Protein AF-A0A8B7IYD5-F1 (afdb_monomer)

Sequence (127 aa):
MFTELQQMRQQLPDMEFGRRMAVERELEKVDAVRLINIVFDETGHFVLYGTMLGIKVINVETNRCIRILGKQENIRVMQLALFQGVAKKHRAAITIEMKASENPVLQNIQPDPTVICTAFKKNRFYM

Nearest PDB structures (foldseek):
  9fmd-assembly1_w  TM=9.700E-01  e=1.089E-12  Homo sapiens
  7ajt-assembly1_UQ  TM=5.676E-01  e=4.172E-01  Saccharomyces cerevisiae S288C
  8j6s-assembly1_L  TM=6.934E-01  e=2.694E+00  Homo sapiens
  6rte-assembly1_A  TM=4.002E-01  e=6.861E-01  Pseudomonas aeruginosa
  6s6z-assembly1_A  TM=4.586E-01  e=9.341E+00  Thermotoga maritima MSB8

Radius of gyration: 18.61 Å; Cα contacts (8 Å, |Δi|>4): 183; chains: 1; bounding box: 39×29×56 Å

Solvent-accessible surface area (backbone atoms only — not comparable to full-atom values): 7608 Å² total; per-residue (Å²): 108,71,68,57,48,39,71,79,46,75,79,58,61,67,72,57,44,51,53,42,52,50,52,52,53,53,37,56,73,70,60,49,62,82,64,46,52,73,44,66,47,98,84,60,52,34,40,38,38,52,37,77,64,16,35,38,34,29,33,63,87,78,73,40,76,79,46,61,46,56,53,90,47,97,46,43,45,32,43,70,46,77,45,70,52,57,84,67,78,69,97,59,89,78,51,73,68,59,72,73,43,93,48,78,85,52,64,84,56,51,60,61,72,41,56,36,34,34,32,68,98,45,101,54,74,49,109

pLDDT: mean 89.31, std 10.64, range [57.84, 98.06]

Foldseek 3Di:
DVVVVCVVPNLDPPVLVVVLVVVVVVCVVVVLQVQADKDADPVNQWIWGWDSQAIFIAGPVVRDGPDHPCNVPRFGWGYKDKFFAFPDDDPDDQDPVNVVDPDPVCVNRHGDIDMWTDGDPDPDIDD

Secondary structure (DSSP, 8-state):
-HHHHHHHS--S-HHHHHHHHHHHHHHHHTT-GGG--EEE-TTSSEEEEEETTEEEEEETTTTEEEEEETTTS---EEEEEEE-S-SS--SSPPPHHHHHS--GGGGGG----EEEEEETT-S-EE-

Mean predicted aligned error: 6.55 Å

Structure (mmCIF, N/CA/C/O backbone):
data_AF-A0A8B7IYD5-F1
#
_entry.id   AF-A0A8B7IYD5-F1
#
loop_
_atom_site.group_PDB
_atom_site.id
_atom_site.type_symbol
_atom_site.label_atom_id
_atom_site.label_alt_id
_atom_site.label_comp_id
_atom_site.label_asym_id
_atom_site.label_entity_id
_atom_site.label_seq_id
_atom_site.pdbx_PDB_ins_code
_atom_site.Cartn_x
_atom_site.Cartn_y
_atom_site.Cartn_z
_atom_site.occupancy
_atom_site.B_iso_or_equiv
_atom_site.auth_seq_id
_atom_site.auth_comp_id
_atom_site.auth_asym_id
_atom_site.auth_atom_id
_atom_site.pdbx_PDB_model_num
ATOM 1 N N . MET A 1 1 ? 1.447 -4.165 -18.361 1.00 71.44 1 MET A N 1
ATOM 2 C CA . MET A 1 1 ? 0.575 -3.681 -17.266 1.00 71.44 1 MET A CA 1
ATOM 3 C C . MET A 1 1 ? 0.881 -2.254 -16.789 1.00 71.44 1 MET A C 1
ATOM 5 O O . MET A 1 1 ? 0.111 -1.365 -17.118 1.00 71.44 1 MET A O 1
ATOM 9 N N . PHE A 1 2 ? 1.966 -1.964 -16.048 1.00 86.00 2 PHE A N 1
ATOM 10 C CA . PHE A 1 2 ? 2.211 -0.585 -15.560 1.00 86.00 2 PHE A CA 1
ATOM 11 C C . PHE A 1 2 ? 2.574 0.410 -16.669 1.00 86.00 2 PHE A C 1
ATOM 13 O O . PHE A 1 2 ? 2.132 1.555 -16.631 1.00 86.00 2 PHE A O 1
ATOM 20 N N . THR A 1 3 ? 3.336 -0.024 -17.674 1.00 89.62 3 THR A N 1
ATOM 21 C CA . THR A 1 3 ? 3.666 0.804 -18.843 1.00 89.62 3 THR A CA 1
ATOM 22 C C . THR A 1 3 ? 2.422 1.157 -19.659 1.00 89.62 3 THR A C 1
ATOM 24 O O . THR A 1 3 ? 2.256 2.310 -20.034 1.00 89.62 3 THR A O 1
ATOM 27 N N . GLU A 1 4 ? 1.512 0.202 -19.868 1.00 91.19 4 GLU A N 1
ATOM 28 C CA . GLU A 1 4 ? 0.226 0.442 -20.547 1.00 91.19 4 GLU A CA 1
ATOM 29 C C . GLU A 1 4 ? -0.641 1.416 -19.745 1.00 91.19 4 GLU A C 1
ATOM 31 O O . GLU A 1 4 ? -1.176 2.369 -20.300 1.00 91.19 4 GLU A O 1
ATOM 36 N N . LEU A 1 5 ? -0.725 1.230 -18.421 1.00 90.06 5 LEU A N 1
ATOM 37 C CA . LEU A 1 5 ? -1.444 2.140 -17.528 1.00 90.06 5 LEU A CA 1
ATOM 38 C C . LEU A 1 5 ? -0.901 3.576 -17.639 1.00 90.06 5 LEU A C 1
ATOM 40 O O . LEU A 1 5 ? -1.689 4.512 -17.736 1.00 90.06 5 LEU A O 1
ATOM 44 N N . GLN A 1 6 ? 0.426 3.739 -17.650 1.00 91.75 6 GLN A N 1
ATOM 45 C CA . GLN A 1 6 ? 1.097 5.032 -17.812 1.00 91.75 6 GLN A CA 1
ATOM 46 C C . GLN A 1 6 ? 0.818 5.660 -19.188 1.00 91.75 6 GLN A C 1
ATOM 48 O O . GLN A 1 6 ? 0.616 6.869 -19.259 1.00 91.75 6 GLN A O 1
ATOM 53 N N . GLN A 1 7 ? 0.772 4.857 -20.257 1.00 91.25 7 GLN A N 1
ATOM 54 C CA . GLN A 1 7 ? 0.460 5.315 -21.617 1.00 91.25 7 GLN A CA 1
ATOM 55 C C . GLN A 1 7 ? -1.007 5.735 -21.775 1.00 91.25 7 GLN A C 1
ATOM 57 O O . GLN A 1 7 ? -1.283 6.756 -22.395 1.00 91.25 7 GLN A O 1
ATOM 62 N N . MET A 1 8 ? -1.948 4.977 -21.201 1.00 93.25 8 MET A N 1
ATOM 63 C CA . MET A 1 8 ? -3.377 5.313 -21.242 1.00 93.25 8 MET A CA 1
ATOM 64 C C . MET A 1 8 ? -3.687 6.571 -20.432 1.00 93.25 8 MET A C 1
ATOM 66 O O . MET A 1 8 ? -4.506 7.397 -20.833 1.00 93.25 8 MET A O 1
ATOM 70 N N . ARG A 1 9 ? -3.065 6.699 -19.256 1.00 91.69 9 ARG A N 1
ATOM 71 C CA . ARG A 1 9 ? -3.217 7.855 -18.381 1.00 91.69 9 ARG A CA 1
ATOM 72 C C . ARG A 1 9 ? -1.964 8.024 -17.545 1.00 91.69 9 ARG A C 1
ATOM 74 O O . ARG A 1 9 ? -1.683 7.191 -16.684 1.00 91.69 9 ARG A O 1
ATOM 81 N N . GLN A 1 10 ? -1.292 9.156 -17.720 1.00 92.12 10 GLN A N 1
ATOM 82 C CA . GLN A 1 10 ? -0.096 9.483 -16.956 1.00 92.12 10 GLN A CA 1
ATOM 83 C C . GLN A 1 10 ? -0.375 9.388 -15.447 1.00 92.12 10 GLN A C 1
ATOM 85 O O . GLN A 1 10 ? -1.225 10.099 -14.903 1.00 92.12 10 GLN A O 1
ATOM 90 N N . GLN A 1 11 ? 0.313 8.466 -14.769 1.00 92.38 11 GLN A N 1
ATOM 91 C CA . GLN A 1 11 ? 0.156 8.246 -13.331 1.00 92.38 11 GLN A CA 1
ATOM 92 C C . GLN A 1 11 ? 1.169 9.041 -12.521 1.00 92.38 11 GLN A C 1
ATOM 94 O O . GLN A 1 11 ? 0.831 9.519 -11.435 1.00 92.38 11 GLN A O 1
ATOM 99 N N . LEU A 1 12 ? 2.390 9.135 -13.047 1.00 93.75 12 LEU A N 1
ATOM 100 C CA . LEU A 1 12 ? 3.544 9.828 -12.484 1.00 93.75 12 LEU A CA 1
ATOM 101 C C . LEU A 1 12 ? 4.294 10.558 -13.611 1.00 93.75 12 LEU A C 1
ATOM 103 O O . LEU A 1 12 ? 4.160 10.159 -14.769 1.00 93.75 12 LEU A O 1
ATOM 107 N N . PRO A 1 13 ? 5.113 11.575 -13.305 1.00 95.00 13 PRO A N 1
ATOM 108 C CA . PRO A 1 13 ? 6.058 12.130 -14.271 1.00 95.00 13 PRO A CA 1
ATOM 109 C C . PRO A 1 13 ? 7.002 11.043 -14.806 1.00 95.00 13 PRO A C 1
ATOM 111 O O . PRO A 1 13 ? 7.430 10.169 -14.051 1.00 95.00 13 PRO A O 1
ATOM 114 N N . ASP A 1 14 ? 7.371 11.102 -16.086 1.00 94.38 14 ASP A N 1
ATOM 115 C CA . ASP A 1 14 ? 8.057 9.987 -16.762 1.00 94.38 14 ASP A CA 1
ATOM 116 C C . ASP A 1 14 ? 9.406 9.620 -16.131 1.00 94.38 14 ASP A C 1
ATOM 118 O O . ASP A 1 14 ? 9.734 8.440 -15.991 1.00 94.38 14 ASP A O 1
ATOM 122 N N . MET A 1 15 ? 10.165 10.617 -15.665 1.00 94.44 15 MET A N 1
ATOM 123 C CA . MET A 1 15 ? 11.418 10.374 -14.942 1.00 94.44 15 MET A CA 1
ATOM 124 C C . MET A 1 15 ? 11.197 9.602 -13.640 1.00 94.44 15 MET A C 1
ATOM 126 O O . MET A 1 15 ? 11.967 8.700 -13.307 1.00 94.44 15 MET A O 1
ATOM 130 N N . GLU A 1 16 ? 10.155 9.949 -12.887 1.00 94.44 16 GLU A N 1
ATOM 131 C CA . GLU A 1 16 ? 9.839 9.266 -11.639 1.00 94.44 16 GLU A CA 1
ATOM 132 C C . GLU A 1 16 ? 9.295 7.862 -11.903 1.00 94.44 16 GLU A C 1
ATOM 134 O O . GLU A 1 16 ? 9.731 6.906 -11.263 1.00 94.44 16 GLU A O 1
ATOM 139 N N . PHE A 1 17 ? 8.418 7.716 -12.899 1.00 95.31 17 PHE A N 1
ATOM 140 C CA . PHE A 1 17 ? 7.917 6.420 -13.338 1.00 95.31 17 PHE A CA 1
ATOM 141 C C . PHE A 1 17 ? 9.065 5.476 -13.721 1.00 95.31 17 PHE A C 1
ATOM 143 O O . PHE A 1 17 ? 9.121 4.348 -13.233 1.00 95.31 17 PHE A O 1
ATOM 150 N N . GLY A 1 18 ? 10.028 5.953 -14.520 1.00 95.31 18 GLY A N 1
ATOM 151 C CA . GLY A 1 18 ? 11.211 5.186 -14.909 1.00 95.31 18 GLY A CA 1
ATOM 152 C C . GLY A 1 18 ? 12.052 4.735 -13.711 1.00 95.31 18 GLY A C 1
ATOM 153 O O . GLY A 1 18 ? 12.454 3.573 -13.644 1.00 95.31 18 GLY A O 1
ATOM 154 N N . ARG A 1 19 ? 12.252 5.616 -12.719 1.00 95.19 19 ARG A N 1
ATOM 155 C CA . ARG A 1 19 ? 12.945 5.264 -11.467 1.00 95.19 19 ARG A CA 1
ATOM 156 C C . ARG A 1 19 ? 12.204 4.175 -10.693 1.00 95.19 19 ARG A C 1
ATOM 158 O O . ARG A 1 19 ? 12.831 3.208 -10.271 1.00 95.19 19 ARG A O 1
ATOM 165 N N . ARG A 1 20 ? 10.883 4.291 -10.532 1.00 95.44 20 ARG A N 1
ATOM 166 C CA . ARG A 1 20 ? 10.087 3.286 -9.805 1.00 95.44 20 ARG A CA 1
ATOM 167 C C . ARG A 1 20 ? 10.017 1.948 -10.549 1.00 95.44 20 ARG A C 1
ATOM 169 O O . ARG A 1 20 ? 10.106 0.905 -9.913 1.00 95.44 20 ARG A O 1
ATOM 176 N N . MET A 1 21 ? 9.957 1.965 -11.881 1.00 95.19 21 MET A N 1
ATOM 177 C CA . MET A 1 21 ? 10.044 0.754 -12.708 1.00 95.19 21 MET A CA 1
ATOM 178 C C . MET A 1 21 ? 11.397 0.048 -12.583 1.00 95.19 21 MET A C 1
ATOM 180 O O . MET A 1 21 ? 11.448 -1.180 -12.588 1.00 95.19 21 MET A O 1
ATOM 184 N N . ALA A 1 22 ? 12.498 0.797 -12.468 1.00 95.38 22 ALA A N 1
ATOM 185 C CA . ALA A 1 22 ? 13.811 0.205 -12.224 1.00 95.38 22 ALA A CA 1
ATOM 186 C C . ALA A 1 22 ? 13.855 -0.514 -10.866 1.00 95.38 22 ALA A C 1
ATOM 188 O O . ALA A 1 22 ? 14.344 -1.638 -10.790 1.00 95.38 22 ALA A O 1
ATOM 189 N N . VAL A 1 23 ? 13.270 0.089 -9.823 1.00 95.94 23 VAL A N 1
ATOM 190 C CA . VAL A 1 23 ? 13.139 -0.543 -8.501 1.00 95.94 23 VAL A CA 1
ATOM 191 C C . VAL A 1 23 ? 12.299 -1.822 -8.567 1.00 95.94 23 VAL A C 1
ATOM 193 O O . VAL A 1 23 ? 12.684 -2.813 -7.955 1.00 95.94 23 VAL A O 1
ATOM 196 N N . GLU A 1 24 ? 11.204 -1.840 -9.335 1.00 94.88 24 GLU A N 1
ATOM 197 C CA . GLU A 1 24 ? 10.376 -3.047 -9.501 1.00 94.88 24 GLU A CA 1
ATOM 198 C C . GLU A 1 24 ? 11.171 -4.199 -10.138 1.00 94.88 24 GLU A C 1
ATOM 200 O O . GLU A 1 24 ? 11.137 -5.325 -9.651 1.00 94.88 24 GLU A O 1
ATOM 205 N N . ARG A 1 25 ? 11.988 -3.906 -11.159 1.00 94.94 25 ARG A N 1
ATOM 206 C CA . ARG A 1 25 ? 12.872 -4.905 -11.789 1.00 94.94 25 ARG A CA 1
ATOM 207 C C . ARG A 1 25 ? 13.946 -5.424 -10.837 1.00 94.94 25 ARG A C 1
ATOM 209 O O . ARG A 1 25 ? 14.290 -6.603 -10.867 1.00 94.94 25 ARG A O 1
ATOM 216 N N . GLU A 1 26 ? 14.513 -4.554 -10.003 1.00 95.75 26 GLU A N 1
ATOM 217 C CA . GLU A 1 26 ? 15.477 -4.980 -8.985 1.00 95.75 26 GLU A CA 1
ATOM 218 C C . GLU A 1 26 ? 14.835 -5.887 -7.935 1.00 95.75 26 GLU A C 1
ATOM 220 O O . GLU A 1 26 ? 15.460 -6.859 -7.514 1.00 95.75 26 GLU A O 1
ATOM 225 N N . LEU A 1 27 ? 13.606 -5.569 -7.525 1.00 95.12 27 LEU A N 1
ATOM 226 C CA . LEU A 1 27 ? 12.821 -6.338 -6.566 1.00 95.12 27 LEU A CA 1
ATOM 227 C C . LEU A 1 27 ? 12.533 -7.758 -7.079 1.00 95.12 27 LEU A C 1
ATOM 229 O O . LEU A 1 27 ? 12.699 -8.723 -6.330 1.00 95.12 27 LEU A O 1
ATOM 233 N N . GLU A 1 28 ? 12.163 -7.877 -8.357 1.00 94.06 28 GLU A N 1
ATOM 234 C CA . GLU A 1 28 ? 11.982 -9.156 -9.056 1.00 94.06 28 GLU A CA 1
ATOM 235 C C . GLU A 1 28 ? 13.300 -9.932 -9.166 1.00 94.06 28 GLU A C 1
ATOM 237 O O . GLU A 1 28 ? 13.343 -11.125 -8.876 1.00 94.06 28 GLU A O 1
ATOM 242 N N . LYS A 1 29 ? 14.408 -9.257 -9.505 1.00 96.62 29 LYS A N 1
ATOM 243 C CA . LYS A 1 29 ? 15.727 -9.893 -9.662 1.00 96.62 29 LYS A CA 1
ATOM 244 C C . LYS A 1 29 ? 16.219 -10.590 -8.391 1.00 96.62 29 LYS A C 1
ATOM 246 O O . LYS A 1 29 ? 16.904 -11.605 -8.485 1.00 96.62 29 LYS A O 1
ATOM 251 N N . VAL A 1 30 ? 15.924 -10.034 -7.216 1.00 95.94 30 VAL A N 1
ATOM 252 C CA . VAL A 1 30 ? 16.316 -10.627 -5.922 1.00 95.94 30 VAL A CA 1
ATOM 253 C C . VAL A 1 30 ? 15.241 -11.543 -5.330 1.00 95.94 30 VAL A C 1
ATOM 255 O O . VAL A 1 30 ? 15.394 -12.000 -4.199 1.00 95.94 30 VAL A O 1
ATOM 258 N N . ASP A 1 31 ? 14.152 -11.778 -6.068 1.00 94.31 31 ASP A N 1
ATOM 259 C CA . ASP A 1 31 ? 12.968 -12.517 -5.624 1.00 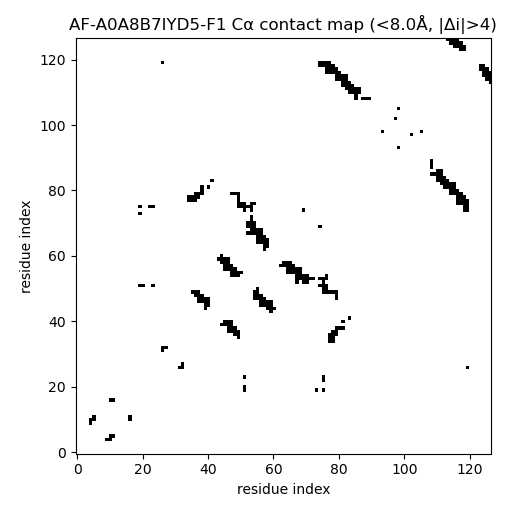94.31 31 ASP A CA 1
ATOM 260 C C . ASP A 1 31 ? 12.462 -12.049 -4.245 1.00 94.31 31 ASP A C 1
ATOM 262 O O . ASP A 1 31 ? 12.089 -12.829 -3.370 1.00 94.31 31 ASP A O 1
ATOM 266 N N . ALA A 1 32 ? 12.490 -10.731 -4.019 1.00 93.75 32 ALA A N 1
ATOM 267 C CA . ALA A 1 32 ? 11.960 -10.130 -2.797 1.00 93.75 32 ALA A CA 1
ATOM 268 C C . ALA A 1 32 ? 10.438 -9.960 -2.865 1.00 93.75 32 ALA A C 1
ATOM 270 O O . ALA A 1 32 ? 9.811 -9.713 -1.839 1.00 93.75 32 ALA A O 1
ATOM 271 N N . VAL A 1 33 ? 9.827 -10.136 -4.041 1.00 92.62 33 VAL A N 1
ATOM 272 C CA . VAL A 1 33 ? 8.370 -10.065 -4.239 1.00 92.62 33 VAL A CA 1
ATOM 273 C C . VAL A 1 33 ? 7.631 -11.037 -3.312 1.00 92.62 33 VAL A C 1
ATOM 275 O O . VAL A 1 33 ? 6.605 -10.673 -2.744 1.00 92.62 33 VAL A O 1
ATOM 278 N N . A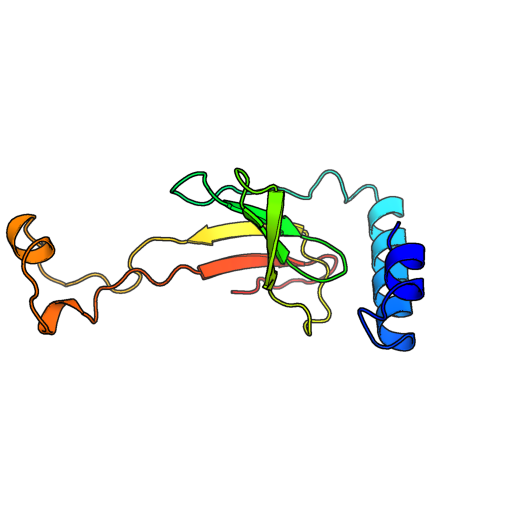RG A 1 34 ? 8.198 -12.227 -3.057 1.00 93.56 34 ARG A N 1
ATOM 279 C CA . ARG A 1 34 ? 7.653 -13.220 -2.109 1.00 93.56 34 ARG A CA 1
ATOM 280 C C . ARG A 1 34 ? 7.565 -12.733 -0.658 1.00 93.56 34 ARG A C 1
ATOM 282 O O . ARG A 1 34 ? 6.886 -13.345 0.156 1.00 93.56 34 ARG A O 1
ATOM 289 N N . LEU A 1 35 ? 8.287 -11.663 -0.321 1.00 94.00 35 LEU A N 1
ATOM 290 C CA . LEU A 1 35 ? 8.305 -11.053 1.007 1.00 94.00 35 LEU A CA 1
ATOM 291 C C . LEU A 1 35 ? 7.288 -9.915 1.133 1.00 94.00 35 LEU A C 1
ATOM 293 O O . LEU A 1 35 ? 7.326 -9.192 2.123 1.00 94.00 35 LEU A O 1
ATOM 297 N N . ILE A 1 36 ? 6.428 -9.691 0.142 1.00 96.25 36 ILE A N 1
ATOM 298 C CA . ILE A 1 36 ? 5.360 -8.692 0.210 1.00 96.25 36 ILE A CA 1
ATOM 299 C C . ILE A 1 36 ? 4.126 -9.346 0.825 1.00 96.25 36 ILE A C 1
ATOM 301 O O . ILE A 1 36 ? 3.782 -10.472 0.471 1.00 96.25 36 ILE A O 1
ATOM 305 N N . ASN A 1 37 ? 3.445 -8.639 1.724 1.00 97.19 37 ASN A N 1
ATOM 306 C CA . ASN A 1 37 ? 2.167 -9.085 2.267 1.00 97.19 37 ASN A CA 1
ATOM 307 C C . ASN A 1 37 ? 0.994 -8.230 1.765 1.00 97.19 37 ASN A C 1
ATOM 309 O O . ASN A 1 37 ? 1.145 -7.192 1.116 1.00 97.19 37 ASN A O 1
ATOM 313 N N . ILE A 1 38 ? -0.196 -8.718 2.087 1.00 96.88 38 ILE A N 1
ATOM 314 C CA . ILE A 1 38 ? -1.480 -8.073 1.854 1.00 96.88 38 ILE A CA 1
ATOM 315 C C . ILE A 1 38 ? -2.217 -8.121 3.190 1.00 96.88 38 ILE A C 1
ATOM 317 O O . ILE A 1 38 ? -2.157 -9.140 3.881 1.00 96.88 38 ILE A O 1
ATOM 321 N N . VAL A 1 39 ? -2.884 -7.034 3.567 1.00 97.44 39 VAL A N 1
ATOM 322 C CA . VAL A 1 39 ? -3.620 -6.952 4.835 1.00 97.44 39 VAL A CA 1
ATOM 323 C C . VAL A 1 39 ? -5.062 -6.539 4.590 1.00 97.44 39 VAL A C 1
ATOM 325 O O . VAL A 1 39 ? -5.333 -5.710 3.722 1.00 97.44 39 VAL A O 1
ATOM 328 N N . PHE A 1 40 ? -5.977 -7.122 5.356 1.00 97.31 40 PHE A N 1
ATOM 329 C CA . PHE A 1 40 ? -7.360 -6.665 5.433 1.00 97.31 40 PHE A CA 1
ATOM 330 C C . PHE A 1 40 ? -7.508 -5.661 6.572 1.00 97.31 40 PHE A C 1
ATOM 332 O O . PHE A 1 40 ? -6.760 -5.704 7.553 1.00 97.31 40 PHE A O 1
ATOM 339 N N . ASP A 1 41 ? -8.463 -4.753 6.426 1.00 95.31 41 ASP A N 1
ATOM 340 C CA . ASP A 1 41 ? -8.919 -3.931 7.536 1.00 95.31 41 ASP A CA 1
ATOM 341 C C . ASP A 1 41 ? -9.745 -4.759 8.538 1.00 95.31 41 ASP A C 1
ATOM 343 O O . ASP A 1 41 ? -10.098 -5.909 8.275 1.00 95.31 41 ASP A O 1
ATOM 347 N N . GLU A 1 42 ? -10.051 -4.191 9.708 1.00 93.50 42 GLU A N 1
ATOM 348 C CA . GLU A 1 42 ? -10.762 -4.935 10.766 1.00 93.50 42 GLU A CA 1
ATOM 349 C C . GLU A 1 42 ? -12.189 -5.314 10.354 1.00 93.50 42 GLU A C 1
ATOM 351 O O . GLU A 1 42 ? -12.726 -6.307 10.843 1.00 93.50 42 GLU A O 1
ATOM 356 N N . THR A 1 43 ? -12.794 -4.553 9.437 1.00 93.25 43 THR A N 1
ATOM 357 C CA . THR A 1 43 ? -14.142 -4.838 8.931 1.00 93.25 43 THR A CA 1
ATOM 358 C C . THR A 1 43 ? -14.156 -5.894 7.824 1.00 93.25 43 THR A C 1
ATOM 360 O O . THR A 1 43 ? -15.195 -6.494 7.564 1.00 93.25 43 THR A O 1
ATOM 363 N N . GLY A 1 44 ? -13.018 -6.131 7.163 1.00 94.44 44 GLY A N 1
ATOM 364 C CA . GLY A 1 44 ? -12.899 -7.019 6.007 1.00 94.44 44 GLY A CA 1
ATOM 365 C C . GLY A 1 44 ? -13.406 -6.422 4.687 1.00 94.44 44 GLY A C 1
ATOM 366 O O . GLY A 1 44 ? -13.284 -7.070 3.646 1.00 94.44 44 GLY A O 1
ATOM 367 N N . HIS A 1 45 ? -13.940 -5.196 4.685 1.00 96.00 45 HIS A N 1
ATOM 368 C CA . HIS A 1 45 ? -14.415 -4.535 3.466 1.00 96.00 45 HIS A CA 1
ATOM 369 C C . HIS A 1 45 ? -13.271 -4.017 2.586 1.00 96.00 45 HIS A C 1
ATOM 371 O O . HIS A 1 45 ? -13.470 -3.800 1.385 1.00 96.00 45 HIS A O 1
ATOM 377 N N . PHE A 1 46 ? -12.081 -3.805 3.153 1.00 97.31 46 PHE A N 1
ATOM 378 C CA . PHE A 1 46 ? -10.934 -3.229 2.468 1.00 97.31 46 PHE A CA 1
ATOM 379 C C . PHE A 1 46 ? -9.715 -4.141 2.520 1.00 97.31 46 PHE A C 1
ATOM 381 O O . PHE A 1 46 ? -9.349 -4.681 3.561 1.00 97.31 46 PHE A O 1
ATOM 388 N N . VAL A 1 47 ? -9.018 -4.228 1.388 1.00 97.50 47 VAL A N 1
ATOM 389 C CA . VAL A 1 47 ? -7.706 -4.863 1.304 1.00 97.50 47 VAL A CA 1
ATOM 390 C C . VAL A 1 47 ? -6.648 -3.838 0.906 1.00 97.50 47 VAL A C 1
ATOM 392 O O . VAL A 1 47 ? -6.857 -3.006 0.014 1.00 97.50 47 VAL A O 1
ATOM 395 N N . LEU A 1 48 ? -5.505 -3.893 1.587 1.00 97.81 48 LEU A N 1
ATOM 396 C CA . LEU A 1 48 ? -4.372 -3.005 1.389 1.00 97.81 48 LEU A CA 1
ATOM 397 C C . LEU A 1 48 ? -3.155 -3.800 0.922 1.00 97.81 48 LEU A C 1
ATOM 399 O O . LEU A 1 48 ? -2.794 -4.816 1.517 1.00 97.81 48 LEU A O 1
ATOM 403 N N . TYR A 1 49 ? -2.495 -3.313 -0.128 1.00 96.88 49 TYR A N 1
ATOM 404 C CA . TYR A 1 49 ? -1.250 -3.900 -0.624 1.00 96.88 49 TYR A CA 1
ATOM 405 C C . TYR A 1 49 ? -0.336 -2.866 -1.283 1.00 96.88 49 TYR A C 1
ATOM 407 O O . TYR A 1 49 ? -0.781 -1.867 -1.857 1.00 96.88 49 TYR A O 1
ATOM 415 N N . GLY A 1 50 ? 0.970 -3.114 -1.193 1.00 95.88 50 GLY A N 1
ATOM 416 C CA . GLY A 1 50 ? 2.005 -2.251 -1.750 1.00 95.88 50 GLY A CA 1
ATOM 417 C C . GLY A 1 50 ? 2.182 -2.452 -3.255 1.00 95.88 50 GLY A C 1
ATOM 418 O O . GLY A 1 50 ? 2.279 -3.576 -3.740 1.00 95.88 50 GLY A O 1
ATOM 419 N N . THR A 1 51 ? 2.284 -1.352 -3.996 1.00 94.81 51 THR A N 1
ATOM 420 C CA . THR A 1 51 ? 2.610 -1.325 -5.430 1.00 94.81 51 THR A CA 1
ATOM 421 C C . THR A 1 51 ? 3.706 -0.298 -5.706 1.00 94.81 51 THR A C 1
ATOM 423 O O . THR A 1 51 ? 4.030 0.514 -4.838 1.00 94.81 51 THR A O 1
ATOM 426 N N . MET A 1 52 ? 4.232 -0.250 -6.935 1.00 94.19 52 MET A N 1
ATOM 427 C CA . MET A 1 52 ? 5.146 0.826 -7.349 1.00 94.19 52 MET A CA 1
ATOM 428 C C . MET A 1 52 ? 4.533 2.236 -7.222 1.00 94.19 52 MET A C 1
ATOM 430 O O . MET A 1 52 ? 5.255 3.222 -7.100 1.00 94.19 52 MET A O 1
ATOM 434 N N . LEU A 1 53 ? 3.200 2.361 -7.243 1.00 94.62 53 LEU A N 1
ATOM 435 C CA . LEU A 1 53 ? 2.507 3.644 -7.102 1.00 94.62 53 LEU A CA 1
ATOM 436 C C . LEU A 1 53 ? 2.232 4.020 -5.642 1.00 94.62 53 LEU A C 1
ATOM 438 O O . LEU A 1 53 ? 1.687 5.091 -5.419 1.00 94.62 53 LEU A O 1
ATOM 442 N N . GLY A 1 54 ? 2.560 3.166 -4.673 1.00 95.62 54 GLY A N 1
ATOM 443 C CA . GLY A 1 54 ? 2.171 3.320 -3.271 1.00 95.62 54 GLY A CA 1
ATOM 444 C C . GLY A 1 54 ? 1.221 2.213 -2.813 1.00 95.62 54 GLY A C 1
ATOM 445 O O . GLY A 1 54 ? 1.105 1.166 -3.459 1.00 95.62 54 GLY A O 1
ATOM 446 N N . ILE A 1 55 ? 0.543 2.432 -1.690 1.00 97.75 55 ILE A N 1
ATOM 447 C CA . ILE A 1 55 ? -0.346 1.445 -1.065 1.00 97.75 55 ILE A CA 1
ATOM 448 C C . ILE A 1 55 ? -1.736 1.608 -1.657 1.00 97.75 55 ILE A C 1
ATOM 450 O O . ILE A 1 55 ? -2.371 2.648 -1.482 1.00 97.75 55 ILE A O 1
ATOM 454 N N . LYS A 1 56 ? -2.221 0.590 -2.361 1.00 97.06 56 LYS A N 1
ATOM 455 C CA . LYS A 1 56 ? -3.591 0.584 -2.868 1.00 97.06 56 LYS A CA 1
ATOM 456 C C . LYS A 1 56 ? -4.542 0.160 -1.764 1.00 97.06 56 LYS A C 1
ATOM 458 O O . LYS A 1 56 ? -4.294 -0.842 -1.108 1.00 97.06 56 LYS A O 1
ATOM 463 N N . VAL A 1 57 ? -5.634 0.903 -1.622 1.00 97.44 57 VAL A N 1
ATOM 464 C CA . VAL A 1 57 ? -6.769 0.573 -0.759 1.00 97.44 57 VAL A CA 1
ATOM 465 C C . VAL A 1 57 ? -7.930 0.198 -1.669 1.00 97.44 57 VAL A C 1
ATOM 467 O O . VAL A 1 57 ? -8.494 1.057 -2.357 1.00 97.44 57 VAL A O 1
ATOM 470 N N . ILE A 1 58 ? -8.247 -1.092 -1.721 1.00 98.06 58 ILE A N 1
ATOM 471 C CA . ILE A 1 58 ? -9.308 -1.634 -2.568 1.00 98.06 58 ILE A CA 1
ATOM 472 C C . ILE A 1 58 ? -10.479 -2.027 -1.683 1.00 98.06 58 ILE A C 1
ATOM 474 O O . ILE A 1 58 ? -10.286 -2.743 -0.707 1.00 98.06 58 ILE A O 1
ATOM 478 N N . ASN A 1 59 ? -11.685 -1.594 -2.038 1.00 97.81 59 ASN A N 1
ATOM 479 C CA . ASN A 1 59 ? -12.887 -2.165 -1.447 1.00 97.81 59 ASN A CA 1
ATOM 480 C C . ASN A 1 59 ? -13.224 -3.470 -2.169 1.00 97.81 59 ASN A C 1
ATOM 482 O O . ASN A 1 59 ? -13.340 -3.497 -3.396 1.00 97.81 59 ASN A O 1
ATOM 486 N N . VAL A 1 60 ? -13.334 -4.536 -1.387 1.00 96.94 60 VAL A N 1
ATOM 487 C CA . VAL A 1 60 ? -13.434 -5.918 -1.863 1.00 96.94 60 VAL A CA 1
ATOM 488 C C . VAL A 1 60 ? -14.791 -6.181 -2.514 1.00 96.94 60 VAL A C 1
ATOM 490 O O . VAL A 1 60 ? -14.860 -6.884 -3.515 1.00 96.94 60 VAL A O 1
ATOM 493 N N . GLU A 1 61 ? -15.855 -5.555 -2.013 1.00 96.69 61 GLU A N 1
ATOM 494 C CA . GLU A 1 61 ? -17.220 -5.730 -2.526 1.00 96.69 61 GLU A CA 1
ATOM 495 C C . GLU A 1 61 ? -17.418 -5.076 -3.894 1.00 96.69 61 GLU A C 1
ATOM 497 O O . GLU A 1 61 ? -18.003 -5.652 -4.806 1.00 96.69 61 GLU A O 1
ATOM 502 N N . THR A 1 62 ? -16.917 -3.852 -4.050 1.00 97.00 62 THR A N 1
ATOM 503 C CA . THR A 1 62 ? -17.069 -3.073 -5.285 1.00 97.00 62 THR A CA 1
ATOM 504 C C . THR A 1 62 ? -15.928 -3.299 -6.269 1.00 97.00 62 THR A C 1
ATOM 506 O O . THR A 1 62 ? -16.010 -2.834 -7.404 1.00 97.00 62 THR A O 1
ATOM 509 N N . ASN A 1 63 ? -14.852 -3.969 -5.843 1.00 95.81 63 ASN A N 1
ATOM 510 C CA . ASN A 1 63 ? -13.606 -4.138 -6.589 1.00 95.81 63 ASN A CA 1
ATOM 511 C C . ASN A 1 63 ? -13.030 -2.805 -7.114 1.00 95.81 63 ASN A C 1
ATOM 513 O O . ASN A 1 63 ? -12.450 -2.721 -8.200 1.00 95.81 63 ASN A O 1
ATOM 517 N N . ARG A 1 64 ? -13.223 -1.719 -6.354 1.00 96.62 64 ARG A N 1
ATOM 518 C CA . ARG A 1 64 ? -12.748 -0.377 -6.716 1.00 96.62 64 ARG A CA 1
ATOM 519 C C . ARG A 1 64 ? -11.594 0.052 -5.828 1.00 96.62 64 ARG A C 1
ATOM 521 O O . ARG A 1 64 ? -11.628 -0.102 -4.609 1.00 96.62 64 ARG A O 1
ATOM 528 N N . CYS A 1 65 ? -10.588 0.660 -6.453 1.00 95.62 65 CYS A N 1
ATOM 529 C CA . CYS A 1 65 ? -9.512 1.341 -5.745 1.00 95.62 65 CYS A CA 1
ATOM 530 C C . CYS A 1 65 ? -10.022 2.679 -5.220 1.00 95.62 65 CYS A C 1
ATOM 532 O O . CYS A 1 65 ? -10.242 3.607 -5.996 1.00 95.62 65 CYS A O 1
ATOM 534 N N . ILE A 1 66 ? -10.193 2.780 -3.907 1.00 95.44 66 ILE A N 1
ATOM 535 C CA . ILE A 1 66 ? -10.740 3.977 -3.261 1.00 95.44 66 ILE A CA 1
ATOM 536 C C . ILE A 1 66 ? -9.649 5.016 -3.047 1.00 95.44 66 ILE A C 1
ATOM 538 O O . ILE A 1 66 ? -9.886 6.216 -3.194 1.00 95.44 66 ILE A O 1
ATOM 542 N N . ARG A 1 67 ? -8.433 4.567 -2.723 1.00 94.88 67 ARG A N 1
ATOM 543 C CA . ARG A 1 67 ? -7.302 5.464 -2.494 1.00 94.88 67 ARG A CA 1
ATOM 544 C C . ARG A 1 67 ? -5.971 4.781 -2.775 1.00 94.88 67 ARG A C 1
ATOM 546 O O . ARG A 1 67 ? -5.846 3.565 -2.661 1.00 94.88 67 ARG A O 1
ATOM 553 N N . ILE A 1 68 ? -4.977 5.593 -3.127 1.00 96.25 68 ILE A N 1
ATOM 554 C CA . ILE A 1 68 ? -3.570 5.197 -3.159 1.00 96.25 68 ILE A CA 1
ATOM 555 C C . ILE A 1 68 ? -2.834 6.058 -2.132 1.00 96.25 68 ILE A C 1
ATOM 557 O O . ILE A 1 68 ? -2.751 7.275 -2.304 1.00 96.25 68 ILE A O 1
ATOM 561 N N . LEU A 1 69 ? -2.342 5.443 -1.05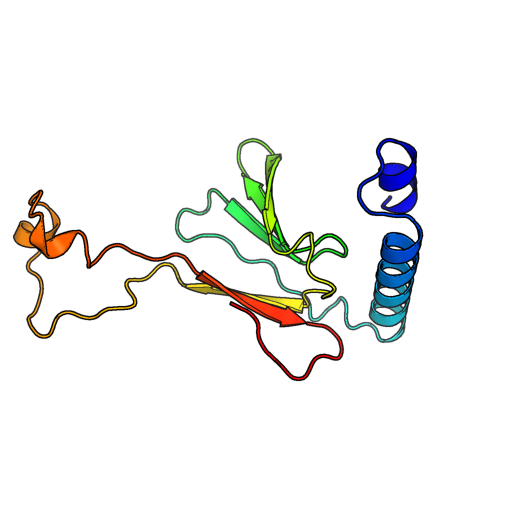9 1.00 96.00 69 LEU A N 1
ATOM 562 C CA . LEU A 1 69 ? -1.561 6.116 -0.021 1.00 96.00 69 LEU A CA 1
ATOM 563 C C . LEU A 1 69 ? -0.085 6.154 -0.420 1.00 96.00 69 LEU A C 1
ATOM 565 O O . LEU A 1 69 ? 0.410 5.244 -1.088 1.00 96.00 69 LEU A O 1
ATOM 569 N N . GLY A 1 70 ? 0.617 7.216 -0.025 1.00 93.69 70 GLY A N 1
ATOM 570 C CA . GLY A 1 70 ? 2.041 7.370 -0.329 1.00 93.69 70 GLY A CA 1
ATOM 571 C C . GLY A 1 70 ? 2.344 7.493 -1.824 1.00 93.69 70 GLY A C 1
ATOM 572 O O . GLY A 1 70 ? 3.446 7.171 -2.252 1.00 93.69 70 GLY A O 1
ATOM 573 N N . LYS A 1 71 ? 1.389 7.947 -2.654 1.00 94.12 71 LYS A N 1
ATOM 574 C CA . LYS A 1 71 ? 1.614 8.057 -4.106 1.00 94.12 71 LYS A CA 1
ATOM 575 C C . LYS A 1 71 ? 2.774 8.983 -4.456 1.00 94.12 71 LYS A C 1
ATOM 577 O O . LYS A 1 71 ? 3.516 8.689 -5.385 1.00 94.12 71 LYS A O 1
ATOM 582 N N . GLN A 1 72 ? 2.939 10.070 -3.710 1.00 90.69 72 GLN A N 1
ATOM 583 C CA . GLN A 1 72 ? 4.034 11.027 -3.890 1.00 90.69 72 GLN A CA 1
ATOM 584 C C . GLN A 1 72 ? 5.338 10.570 -3.219 1.00 90.69 72 GLN A C 1
ATOM 586 O O . GLN A 1 72 ? 6.395 11.133 -3.485 1.00 90.69 72 GLN A O 1
ATOM 591 N N . GLU A 1 73 ? 5.284 9.523 -2.395 1.00 91.25 73 GLU A N 1
ATOM 592 C CA . GLU A 1 73 ? 6.454 9.006 -1.700 1.00 91.25 73 GLU A CA 1
ATOM 593 C C . GLU A 1 73 ? 7.274 8.112 -2.625 1.00 91.25 73 GLU A C 1
ATOM 595 O O . GLU A 1 73 ? 6.761 7.192 -3.269 1.00 91.25 73 GLU A O 1
ATOM 600 N N . ASN A 1 74 ? 8.584 8.344 -2.659 1.00 90.12 74 ASN A N 1
ATOM 601 C CA . ASN A 1 74 ? 9.509 7.532 -3.442 1.00 90.12 74 ASN A CA 1
ATOM 602 C C . ASN A 1 74 ? 9.956 6.293 -2.649 1.00 90.12 74 ASN A C 1
ATOM 604 O O . ASN A 1 74 ? 11.129 6.138 -2.288 1.00 90.12 74 ASN A O 1
ATOM 608 N N . ILE A 1 75 ? 8.986 5.434 -2.330 1.00 93.94 75 ILE A N 1
ATOM 609 C CA . ILE A 1 75 ? 9.189 4.183 -1.598 1.00 93.94 75 ILE A CA 1
ATOM 610 C C . ILE A 1 75 ? 8.462 3.030 -2.289 1.00 93.94 75 ILE A C 1
ATOM 612 O O . ILE A 1 75 ? 7.315 3.157 -2.716 1.00 93.94 75 ILE A O 1
ATOM 616 N N . ARG A 1 76 ? 9.122 1.871 -2.374 1.00 95.56 76 ARG A N 1
ATOM 617 C CA . ARG A 1 76 ? 8.481 0.617 -2.779 1.00 95.56 76 ARG A CA 1
ATOM 618 C C . ARG A 1 76 ? 8.113 -0.166 -1.530 1.00 95.56 76 ARG A C 1
ATOM 620 O O . ARG A 1 76 ? 8.985 -0.761 -0.903 1.00 95.56 76 ARG A O 1
ATOM 627 N N . VAL A 1 77 ? 6.837 -0.121 -1.165 1.00 96.81 77 VAL A N 1
ATOM 628 C CA . VAL A 1 77 ? 6.315 -0.745 0.059 1.00 96.81 77 VAL A CA 1
ATOM 629 C C . VAL A 1 77 ? 6.447 -2.266 0.001 1.00 96.81 77 VAL A C 1
ATOM 631 O O . VAL A 1 77 ? 6.195 -2.849 -1.050 1.00 96.81 77 VAL A O 1
ATOM 634 N N . MET A 1 78 ? 6.842 -2.889 1.111 1.00 95.81 78 MET A N 1
ATOM 635 C CA . MET A 1 78 ? 7.094 -4.329 1.228 1.00 95.81 78 MET A CA 1
ATOM 636 C C . MET A 1 78 ? 6.117 -4.995 2.196 1.00 95.81 78 MET A C 1
ATOM 638 O O . MET A 1 78 ? 5.177 -5.651 1.762 1.00 95.81 78 MET A O 1
ATOM 642 N N . GLN A 1 79 ? 6.331 -4.811 3.498 1.00 96.88 79 GLN A N 1
ATOM 643 C CA . GLN A 1 79 ? 5.445 -5.321 4.539 1.00 96.88 79 GLN A CA 1
ATOM 644 C C . GLN A 1 79 ? 4.550 -4.196 5.046 1.00 96.88 79 GLN A C 1
ATOM 646 O O . GLN A 1 79 ? 5.006 -3.066 5.225 1.00 96.88 79 GLN A O 1
ATOM 651 N N . LEU A 1 80 ? 3.290 -4.531 5.275 1.00 96.88 80 LEU A N 1
ATOM 652 C CA . LEU A 1 80 ? 2.222 -3.673 5.755 1.00 96.88 80 LEU A CA 1
ATOM 653 C C . LEU A 1 80 ? 1.688 -4.212 7.078 1.00 96.88 80 LEU A C 1
ATOM 655 O O . LEU A 1 80 ? 1.524 -5.419 7.248 1.00 96.88 80 LEU A O 1
ATOM 659 N N . ALA A 1 81 ? 1.357 -3.303 7.980 1.00 96.69 81 ALA A N 1
ATOM 660 C CA . ALA A 1 81 ? 0.561 -3.559 9.163 1.00 96.69 81 ALA A CA 1
ATOM 661 C C . ALA A 1 81 ? -0.419 -2.400 9.347 1.00 96.69 81 ALA A C 1
ATOM 663 O O . ALA A 1 81 ? -0.139 -1.269 8.950 1.00 96.69 81 ALA A O 1
ATOM 664 N N . LEU A 1 82 ? -1.570 -2.679 9.945 1.00 95.44 82 LEU A N 1
ATOM 665 C CA . LEU A 1 82 ? -2.608 -1.686 10.168 1.00 95.44 82 LEU A CA 1
ATOM 666 C C . LEU A 1 82 ? -2.919 -1.624 11.661 1.00 95.44 82 LEU A C 1
ATOM 668 O O . LEU A 1 82 ? -3.241 -2.633 12.283 1.00 95.44 82 LEU A O 1
ATOM 672 N N . PHE A 1 83 ? -2.800 -0.434 12.232 1.00 93.50 83 PHE A N 1
ATOM 673 C CA . PHE A 1 83 ? -3.261 -0.136 13.577 1.00 93.50 83 PHE A CA 1
ATOM 674 C C . PHE A 1 83 ? -4.631 0.526 13.466 1.00 93.50 83 PHE A C 1
ATOM 676 O O . PHE A 1 83 ? -4.720 1.590 12.877 1.00 93.50 83 PHE A O 1
ATOM 683 N N . GLN A 1 84 ? -5.685 -0.077 14.015 1.00 90.25 84 GLN A N 1
ATOM 684 C CA . GLN A 1 84 ? -7.053 0.482 14.042 1.00 90.25 84 GLN A CA 1
ATOM 685 C C . GLN A 1 84 ? -7.560 0.704 15.474 1.00 90.25 84 GLN A C 1
ATOM 687 O O . GLN A 1 84 ? -8.743 0.919 15.717 1.00 90.25 84 GLN A O 1
ATOM 692 N N . GLY A 1 85 ? -6.643 0.669 16.442 1.00 85.62 85 GLY A N 1
ATOM 693 C CA . GLY A 1 85 ? -6.951 0.910 17.841 1.00 85.62 85 GLY A CA 1
ATOM 694 C C . GLY A 1 85 ? -6.954 2.392 18.214 1.00 85.62 85 GLY A C 1
ATOM 695 O O . GLY A 1 85 ? -6.757 3.296 17.404 1.00 85.62 85 GLY A O 1
ATOM 696 N N . VAL A 1 86 ? -7.122 2.638 19.511 1.00 81.75 86 VAL A N 1
ATOM 697 C CA . VAL A 1 86 ? -6.988 3.969 20.106 1.00 81.75 86 VAL A CA 1
ATOM 698 C C . VAL A 1 86 ? -5.573 4.124 20.663 1.00 81.75 86 VAL A C 1
ATOM 700 O O . VAL A 1 86 ? -5.180 3.398 21.578 1.00 81.75 86 VAL A O 1
ATOM 703 N N . ALA A 1 87 ? -4.806 5.082 20.138 1.00 75.38 87 ALA A N 1
ATOM 704 C CA . ALA A 1 87 ? -3.424 5.319 20.568 1.00 75.38 87 ALA A CA 1
ATOM 705 C C . ALA A 1 87 ? -3.331 5.935 21.980 1.00 75.38 87 ALA A C 1
ATOM 707 O O . ALA A 1 87 ? -2.440 5.598 22.762 1.00 75.38 87 ALA A O 1
ATOM 708 N N . LYS A 1 88 ? -4.269 6.822 22.341 1.00 73.31 88 LYS A N 1
ATOM 709 C CA . LYS A 1 88 ? -4.313 7.473 23.660 1.00 73.31 88 LYS A CA 1
ATOM 710 C C . LYS A 1 88 ? -5.149 6.651 24.641 1.00 73.31 88 LYS A C 1
ATOM 712 O O . LYS A 1 88 ? -6.376 6.688 24.610 1.00 73.31 88 LYS A O 1
ATOM 717 N N . LYS A 1 89 ? -4.489 5.930 25.553 1.00 63.38 89 LYS A N 1
ATOM 718 C CA . LYS A 1 89 ? -5.172 5.262 26.672 1.00 63.38 89 LYS A CA 1
ATOM 719 C C . LYS A 1 89 ? -5.575 6.283 27.736 1.00 63.38 89 LYS A C 1
ATOM 721 O O . LYS A 1 89 ? -4.744 7.061 28.203 1.00 63.38 89 LYS A O 1
ATOM 726 N N . HIS A 1 90 ? -6.837 6.251 28.151 1.00 62.91 90 HIS A N 1
ATOM 727 C CA . HIS A 1 90 ? -7.295 6.997 29.320 1.00 62.91 90 HIS A CA 1
ATOM 728 C C . HIS A 1 90 ? -6.750 6.342 30.601 1.00 62.91 90 HIS A C 1
ATOM 730 O O . HIS A 1 90 ? -6.642 5.119 30.673 1.00 62.91 90 HIS A O 1
ATOM 736 N N . ARG A 1 91 ? -6.401 7.140 31.621 1.00 57.84 91 ARG A N 1
ATOM 737 C CA . ARG A 1 91 ? -5.878 6.623 32.906 1.00 57.84 91 ARG A CA 1
ATOM 738 C C . ARG A 1 91 ? -6.923 5.842 33.715 1.00 57.84 91 ARG 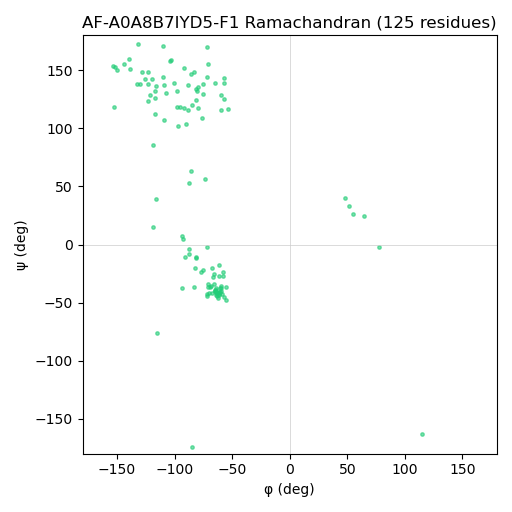A C 1
ATOM 740 O O . ARG A 1 91 ? -6.548 5.066 34.584 1.00 57.84 91 ARG A O 1
ATOM 747 N N . ALA A 1 92 ? -8.208 6.043 33.428 1.00 65.62 92 ALA A N 1
ATOM 748 C CA . ALA A 1 92 ? -9.320 5.336 34.059 1.00 65.62 92 ALA A CA 1
ATOM 749 C C . ALA A 1 92 ? -9.989 4.373 33.069 1.00 65.62 92 ALA A C 1
ATOM 751 O O . ALA A 1 92 ? -10.102 4.695 31.883 1.00 65.62 92 ALA A O 1
ATOM 752 N N . ALA A 1 93 ? -10.441 3.219 33.569 1.00 63.34 93 ALA A N 1
ATOM 753 C CA . ALA A 1 93 ? -11.215 2.255 32.794 1.00 63.34 93 ALA A CA 1
ATOM 754 C C . ALA 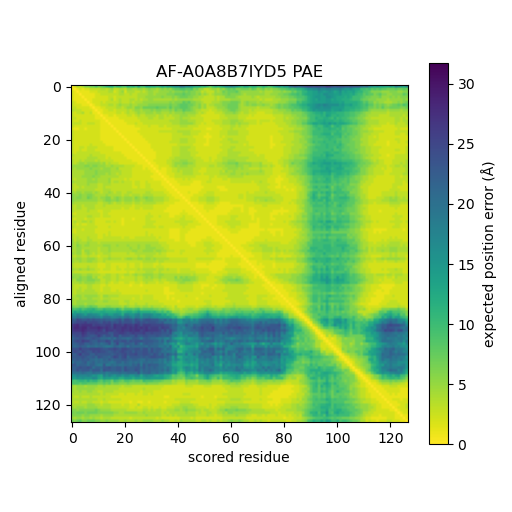A 1 93 ? -12.475 2.928 32.230 1.00 63.34 93 ALA A C 1
ATOM 756 O O . ALA A 1 93 ? -13.245 3.539 32.969 1.00 63.34 93 ALA A O 1
ATOM 757 N N . ILE A 1 94 ? -12.663 2.842 30.915 1.00 67.88 94 ILE A N 1
ATOM 758 C CA . ILE A 1 94 ? -13.838 3.398 30.242 1.00 67.88 94 ILE A CA 1
ATOM 759 C C . ILE A 1 94 ? -14.948 2.349 30.332 1.00 67.88 94 ILE A C 1
ATOM 761 O O . ILE A 1 94 ? -14.767 1.231 29.844 1.00 67.88 94 ILE A O 1
ATOM 765 N N . THR A 1 95 ? -16.077 2.688 30.955 1.00 75.44 95 THR A N 1
ATOM 766 C CA . THR A 1 95 ? -17.247 1.801 30.999 1.00 75.44 95 THR A CA 1
ATOM 767 C C . THR A 1 95 ? -17.911 1.715 29.620 1.00 75.44 95 THR A C 1
ATOM 769 O O . THR A 1 95 ? -17.776 2.612 28.784 1.00 75.44 95 THR A O 1
ATOM 772 N N . ILE A 1 96 ? -18.629 0.620 29.357 1.00 71.88 96 ILE A N 1
ATOM 773 C CA . ILE A 1 96 ? -19.347 0.416 28.085 1.00 71.88 96 ILE A CA 1
ATOM 774 C C . ILE A 1 96 ? -20.383 1.534 27.872 1.00 71.88 96 ILE A C 1
ATOM 776 O O . ILE A 1 96 ? -20.486 2.085 26.779 1.00 71.88 96 ILE A O 1
ATOM 780 N N . GLU A 1 97 ? -21.069 1.934 28.941 1.00 75.06 97 GLU A N 1
ATOM 781 C CA . GLU A 1 97 ? -22.044 3.032 28.964 1.00 75.06 97 GLU A CA 1
ATOM 782 C C . GLU A 1 97 ? -21.414 4.377 28.583 1.00 75.06 97 GLU A C 1
ATOM 784 O O . GLU A 1 97 ? -21.979 5.130 27.793 1.00 75.06 97 GLU A O 1
ATOM 789 N N . MET A 1 98 ? -20.200 4.657 29.074 1.00 73.38 98 MET A N 1
ATOM 790 C CA . MET A 1 98 ? -19.471 5.871 28.709 1.00 73.38 98 MET A CA 1
ATOM 791 C C . MET A 1 98 ? -19.105 5.897 27.223 1.00 73.38 98 MET A C 1
ATOM 793 O O . MET A 1 98 ? -19.224 6.950 26.605 1.00 73.38 98 MET A O 1
ATOM 797 N N . LYS A 1 99 ? -18.696 4.764 26.630 1.00 69.31 99 LYS A N 1
ATOM 798 C CA . LYS A 1 99 ? -18.423 4.692 25.181 1.00 69.31 99 LYS A CA 1
ATOM 799 C C . LYS A 1 99 ? -19.677 4.893 24.330 1.00 69.31 99 LYS A C 1
ATOM 801 O O . LYS A 1 99 ? -19.564 5.424 23.233 1.00 69.31 99 LYS A O 1
ATOM 806 N N . ALA A 1 100 ? -20.832 4.438 24.813 1.00 71.56 100 ALA A N 1
ATOM 807 C CA . ALA A 1 100 ? -22.110 4.593 24.121 1.00 71.56 100 ALA A CA 1
ATOM 808 C C . ALA A 1 100 ? -22.684 6.015 24.244 1.00 71.56 100 ALA A C 1
ATOM 810 O O . ALA A 1 100 ? -23.482 6.428 23.408 1.00 71.56 100 ALA A O 1
ATOM 811 N N . SER A 1 101 ? -22.286 6.766 25.275 1.00 75.94 101 SER A N 1
ATOM 812 C CA . SER A 1 101 ? -22.690 8.161 25.451 1.00 75.94 101 SER A CA 1
ATOM 813 C C . SER A 1 101 ? -21.944 9.093 24.485 1.00 75.94 101 SER A C 1
ATOM 815 O O . SER A 1 101 ? -20.727 8.983 24.333 1.00 75.94 101 SER A O 1
ATOM 817 N N . GLU A 1 102 ? -22.639 10.064 23.884 1.00 66.69 102 GLU A N 1
ATOM 818 C CA . GLU A 1 10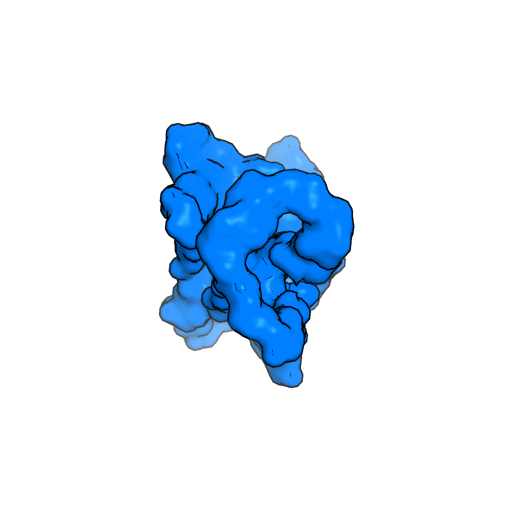2 ? -22.033 11.139 23.078 1.00 66.69 102 GLU A CA 1
ATOM 819 C C . GLU A 1 102 ? -21.314 12.174 23.967 1.00 66.69 102 GLU A C 1
ATOM 821 O O . GLU A 1 102 ? -21.627 13.362 23.971 1.00 66.69 102 GLU A O 1
ATOM 826 N N . ASN A 1 103 ? -20.358 11.728 24.783 1.00 74.19 103 ASN A N 1
ATOM 827 C CA . ASN A 1 103 ? -19.623 12.601 25.687 1.00 74.19 103 ASN A CA 1
ATOM 828 C C . ASN A 1 103 ? -18.514 13.355 24.920 1.00 74.19 103 ASN A C 1
ATOM 830 O O . ASN A 1 103 ? -17.562 12.715 24.457 1.00 74.19 103 ASN A O 1
ATOM 834 N N . PRO A 1 104 ? -18.550 14.702 24.835 1.00 73.25 104 PRO A N 1
ATOM 835 C CA . PRO A 1 104 ? -17.540 15.491 24.123 1.00 73.25 104 PRO A CA 1
ATOM 836 C C . PRO A 1 104 ? -16.110 15.276 24.646 1.00 73.25 104 PRO A C 1
ATOM 838 O O . PRO A 1 104 ? -15.148 15.382 23.891 1.00 73.25 104 PRO A O 1
ATOM 841 N N . VAL A 1 105 ? -15.951 14.905 25.923 1.00 70.19 105 VAL A N 1
ATOM 842 C CA . VAL A 1 105 ? -14.644 14.622 26.544 1.00 70.19 105 VAL A CA 1
ATOM 843 C C . VAL A 1 105 ? -13.991 13.366 25.946 1.00 70.19 105 VAL A C 1
ATOM 845 O O . VAL A 1 105 ? -12.764 13.268 25.889 1.00 70.19 105 VAL A O 1
ATOM 848 N N . LEU A 1 106 ? -14.797 12.420 25.450 1.00 65.94 106 LEU A N 1
ATOM 849 C CA . LEU A 1 106 ? -14.337 11.165 24.850 1.00 65.94 106 LEU A CA 1
ATOM 850 C C . LEU A 1 106 ? -14.045 11.282 23.346 1.00 65.94 106 LEU A C 1
ATOM 852 O O . LEU A 1 106 ? -13.446 10.366 22.788 1.00 65.94 106 LEU A O 1
ATOM 856 N N . GLN A 1 107 ? -14.373 12.400 22.683 1.00 64.62 107 GLN A N 1
ATOM 857 C CA . GLN A 1 107 ? -14.042 12.604 21.260 1.00 64.62 107 GLN A CA 1
ATOM 858 C C . GLN A 1 107 ? -12.527 12.595 20.999 1.00 64.62 107 GLN A C 1
ATOM 860 O O . GLN A 1 107 ? -12.079 12.166 19.941 1.00 64.62 107 GLN A O 1
ATOM 865 N N . ASN A 1 108 ? -11.718 12.967 21.996 1.00 64.88 108 ASN A N 1
ATOM 866 C CA . ASN A 1 108 ? -10.255 12.867 21.937 1.00 64.88 108 ASN A CA 1
ATOM 867 C C . ASN A 1 108 ? -9.722 11.417 22.010 1.00 64.88 108 ASN A C 1
ATOM 869 O O . ASN A 1 108 ? -8.508 11.205 21.960 1.00 64.88 108 ASN A O 1
ATOM 873 N N . ILE A 1 109 ? -10.615 10.434 22.166 1.00 67.75 109 ILE A N 1
ATOM 874 C CA . ILE A 1 109 ? -10.354 8.994 22.303 1.00 67.75 109 ILE A CA 1
ATOM 875 C C . ILE A 1 109 ? -10.977 8.261 21.101 1.00 67.75 109 ILE A C 1
ATOM 877 O O . ILE A 1 109 ? -11.575 7.195 21.233 1.00 67.75 109 ILE A O 1
ATOM 881 N N . GLN A 1 110 ? -10.882 8.850 19.911 1.00 70.38 110 GLN A N 1
ATOM 882 C CA . GLN A 1 110 ? -11.253 8.160 18.681 1.00 70.38 110 GLN A CA 1
ATOM 883 C C . GLN A 1 110 ? -10.095 7.288 18.174 1.00 70.38 110 GLN A C 1
ATOM 885 O O . GLN A 1 110 ? -8.925 7.613 18.416 1.00 70.38 110 GLN A O 1
ATOM 890 N N . PRO A 1 111 ? -10.400 6.159 17.507 1.00 74.00 111 PRO A N 1
ATOM 891 C CA . PRO A 1 111 ? -9.398 5.406 16.771 1.00 74.00 111 PRO A CA 1
ATOM 892 C C . PRO A 1 111 ? -8.735 6.304 15.728 1.00 74.00 111 PRO A C 1
ATOM 894 O O . PRO A 1 111 ? -9.422 7.069 15.052 1.00 74.00 111 PRO A O 1
ATOM 897 N N . ASP A 1 112 ? -7.420 6.179 15.583 1.00 81.81 112 ASP A N 1
ATOM 898 C CA . ASP A 1 112 ? -6.655 6.846 14.525 1.00 81.81 112 ASP A CA 1
ATOM 899 C C . ASP A 1 112 ? -6.001 5.767 13.652 1.00 81.81 112 ASP A C 1
ATOM 901 O O . ASP A 1 112 ? -4.886 5.314 13.954 1.00 81.81 112 ASP A O 1
ATOM 905 N N . PRO A 1 113 ? -6.729 5.243 12.641 1.00 88.62 113 PRO A N 1
ATOM 906 C CA . PRO A 1 113 ? -6.232 4.154 11.825 1.00 88.62 113 PRO A CA 1
ATOM 907 C C . PRO A 1 113 ? -4.930 4.533 11.118 1.00 88.62 113 PRO A C 1
ATOM 909 O O . PRO A 1 113 ? -4.913 5.405 10.252 1.00 88.62 113 PRO A O 1
ATOM 912 N N . THR A 1 114 ? -3.841 3.849 11.458 1.00 92.81 114 THR A N 1
ATOM 913 C CA . THR A 1 114 ? -2.497 4.157 10.965 1.00 92.81 114 THR A CA 1
ATOM 914 C C . THR A 1 114 ? -1.912 2.959 10.231 1.00 92.81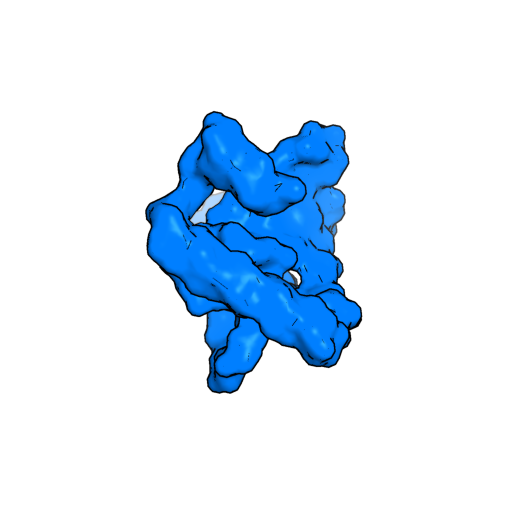 114 THR A C 1
ATOM 916 O O . THR A 1 114 ? -1.876 1.845 10.762 1.00 92.81 114 THR A O 1
ATOM 919 N N . VAL A 1 115 ? -1.427 3.180 9.008 1.00 95.00 115 VAL A N 1
ATOM 920 C CA . VAL A 1 115 ? -0.757 2.144 8.215 1.00 95.00 115 VAL A CA 1
ATOM 921 C C . VAL A 1 115 ? 0.736 2.212 8.477 1.00 95.00 115 VAL A C 1
ATOM 923 O O . VAL A 1 115 ? 1.384 3.182 8.119 1.00 95.00 115 VAL A O 1
ATOM 926 N N . ILE A 1 116 ? 1.298 1.147 9.032 1.00 96.25 116 ILE A N 1
ATOM 927 C CA . ILE A 1 116 ? 2.736 1.016 9.243 1.00 96.25 116 ILE A CA 1
ATOM 928 C C . ILE A 1 116 ? 3.309 0.185 8.103 1.00 96.25 116 ILE A C 1
ATOM 930 O O . ILE A 1 116 ? 2.775 -0.877 7.776 1.00 96.25 116 ILE A O 1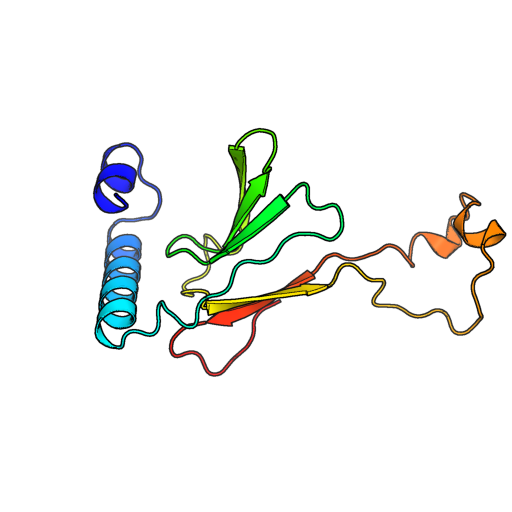
ATOM 934 N N . CYS A 1 117 ? 4.399 0.633 7.486 1.00 97.00 117 CYS A N 1
ATOM 935 C CA . CYS A 1 117 ? 5.004 -0.122 6.397 1.00 97.00 117 CYS A CA 1
ATOM 936 C C . CYS A 1 117 ? 6.531 -0.063 6.345 1.00 97.00 117 CYS A C 1
ATOM 938 O O . CYS A 1 117 ? 7.163 0.883 6.816 1.00 97.00 117 CYS A O 1
ATOM 940 N N . THR A 1 118 ? 7.131 -1.090 5.746 1.00 96.81 118 THR A N 1
ATOM 941 C CA . THR A 1 118 ? 8.554 -1.120 5.381 1.00 96.81 118 THR A CA 1
ATOM 942 C C . THR A 1 118 ? 8.721 -0.882 3.886 1.00 96.81 118 THR A C 1
ATOM 944 O O . THR A 1 118 ? 7.793 -1.095 3.102 1.00 96.81 118 THR A O 1
ATOM 947 N N . ALA A 1 119 ? 9.914 -0.456 3.467 1.00 96.12 119 ALA A N 1
ATOM 948 C CA . ALA A 1 119 ? 10.210 -0.216 2.060 1.00 96.12 119 ALA A CA 1
ATOM 949 C C . ALA A 1 119 ? 11.479 -0.935 1.595 1.00 96.12 119 ALA A C 1
ATOM 951 O O . ALA A 1 119 ? 12.443 -1.108 2.343 1.00 96.12 119 ALA A O 1
ATOM 952 N N . PHE A 1 120 ? 11.490 -1.330 0.324 1.00 96.56 120 PHE A N 1
ATOM 953 C CA . PHE A 1 120 ? 12.609 -2.036 -0.284 1.00 96.56 120 PHE A CA 1
ATOM 954 C C . PHE A 1 120 ? 13.898 -1.205 -0.216 1.00 96.56 120 PHE A C 1
ATOM 956 O O . PHE A 1 120 ? 13.916 -0.035 -0.604 1.00 96.56 120 PHE A O 1
ATOM 963 N N . LYS A 1 121 ? 14.982 -1.813 0.288 1.00 94.69 121 LYS A N 1
ATOM 964 C CA . LYS A 1 121 ? 16.299 -1.177 0.497 1.00 94.69 121 LYS A CA 1
ATOM 965 C C . LYS A 1 121 ? 16.267 0.097 1.362 1.00 94.69 121 LYS A C 1
ATOM 967 O O . LYS A 1 121 ? 17.145 0.953 1.241 1.00 94.69 121 LYS A O 1
ATOM 972 N N . LYS A 1 122 ? 15.283 0.244 2.254 1.00 94.81 122 LYS A N 1
ATOM 973 C CA . LYS A 1 122 ? 15.234 1.331 3.243 1.00 94.81 122 LYS A CA 1
ATOM 974 C C . LYS A 1 122 ? 15.294 0.745 4.650 1.00 94.81 122 LYS A C 1
ATOM 976 O O . LYS A 1 122 ? 14.473 -0.086 5.011 1.00 94.81 122 LYS A O 1
ATOM 981 N N . ASN A 1 123 ? 16.245 1.208 5.461 1.00 94.25 123 ASN A N 1
ATOM 982 C CA . ASN A 1 123 ? 16.357 0.817 6.870 1.00 94.25 123 ASN A CA 1
ATOM 983 C C . ASN A 1 123 ? 15.500 1.728 7.769 1.00 94.25 123 ASN A C 1
ATOM 985 O O . ASN A 1 123 ? 16.021 2.417 8.645 1.00 94.25 123 ASN A O 1
ATOM 989 N N . ARG A 1 124 ? 14.210 1.855 7.436 1.00 94.06 124 ARG A N 1
ATOM 990 C CA . ARG A 1 124 ? 13.219 2.695 8.129 1.00 94.06 124 ARG A CA 1
ATOM 991 C C . ARG A 1 124 ? 11.828 2.092 7.945 1.00 94.06 124 ARG A C 1
ATOM 993 O O . ARG A 1 124 ? 11.574 1.447 6.926 1.00 94.06 124 ARG A O 1
ATOM 1000 N N . PHE A 1 125 ? 10.941 2.355 8.896 1.00 94.81 125 PHE A N 1
ATOM 1001 C CA . PHE A 1 125 ? 9.503 2.168 8.727 1.00 94.81 125 PHE A CA 1
ATOM 1002 C C . P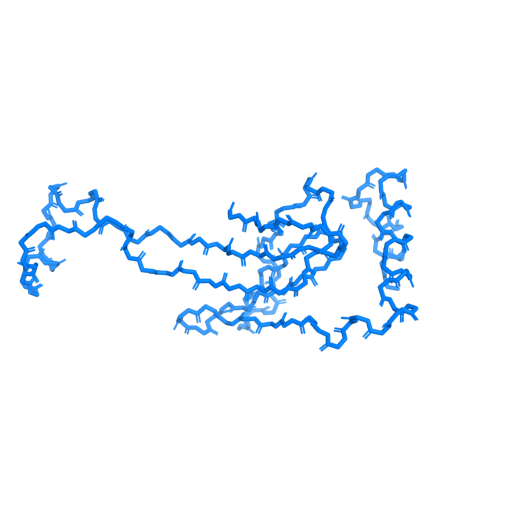HE A 1 125 ? 8.818 3.525 8.518 1.00 94.81 125 PHE A C 1
ATOM 1004 O O . PHE A 1 125 ? 9.373 4.568 8.866 1.00 94.81 125 PHE A O 1
ATOM 1011 N N . TYR A 1 126 ? 7.633 3.489 7.922 1.00 95.25 126 TYR A N 1
ATOM 1012 C CA . TYR A 1 126 ? 6.787 4.641 7.615 1.00 95.25 126 TYR A CA 1
ATOM 1013 C C . TYR A 1 126 ? 5.423 4.431 8.275 1.00 95.25 126 TYR A C 1
ATOM 1015 O O . TYR A 1 126 ? 5.010 3.278 8.428 1.00 95.25 126 TYR A O 1
ATOM 1023 N N . MET A 1 127 ? 4.762 5.517 8.673 1.00 92.81 127 MET A N 1
ATOM 1024 C CA . MET A 1 127 ? 3.448 5.541 9.324 1.00 92.81 127 MET A CA 1
ATOM 1025 C C . MET A 1 127 ? 2.588 6.643 8.716 1.00 92.81 127 MET A C 1
ATOM 1027 O O . MET A 1 127 ? 3.192 7.684 8.364 1.00 92.81 127 MET A O 1
#